Protein AF-L8DCI0-F1 (afdb_monomer_lite)

Foldseek 3Di:
DDDPVPDDPPVRVVVVVLVVVLVVLVVVCPPDDPCQQAAQPDPVRQGSQLVNQVSLVVVCVVPCVVVPHDPDPVCVLVVPDPPSPDSPSSHDDPPDDSCNSDDPPDDDDDDDDDDDDDDD

Structure (mmCIF, N/CA/C/O backbone):
data_AF-L8DCI0-F1
#
_entry.id   AF-L8DCI0-F1
#
loop_
_atom_site.group_PDB
_atom_site.id
_atom_site.type_symbol
_atom_site.label_atom_id
_atom_site.label_alt_id
_atom_site.label_comp_id
_atom_site.label_asym_id
_atom_site.label_entity_id
_atom_site.label_seq_id
_atom_site.pdbx_PDB_ins_code
_atom_site.Cartn_x
_atom_site.Cartn_y
_atom_site.Cartn_z
_atom_site.occupancy
_atom_site.B_iso_or_equiv
_atom_site.aut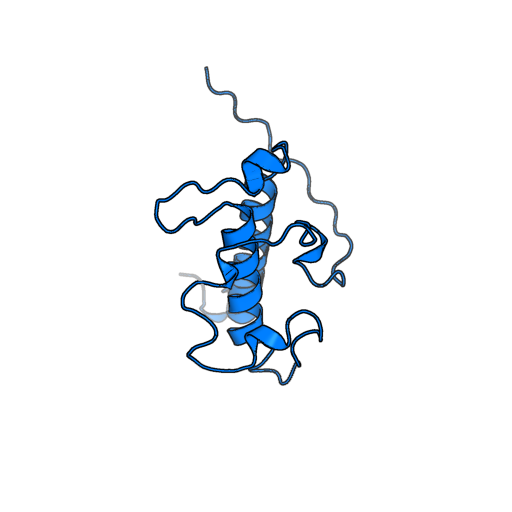h_seq_id
_atom_site.auth_comp_id
_atom_site.auth_asym_id
_atom_site.auth_atom_id
_atom_site.pdbx_PDB_model_num
ATOM 1 N N . MET A 1 1 ? -31.322 20.238 2.271 1.00 58.62 1 MET A N 1
ATOM 2 C CA . MET A 1 1 ? -30.243 19.833 3.194 1.00 58.62 1 MET A CA 1
ATOM 3 C C . MET A 1 1 ? -30.565 18.406 3.607 1.00 58.62 1 MET A C 1
ATOM 5 O O . MET A 1 1 ? -31.577 18.222 4.268 1.00 58.62 1 MET A O 1
ATOM 9 N N . ALA A 1 2 ? -29.845 17.415 3.072 1.00 59.84 2 ALA A N 1
ATOM 10 C CA . ALA A 1 2 ? -30.113 15.999 3.357 1.00 59.84 2 ALA A CA 1
ATOM 11 C C . ALA A 1 2 ? -29.896 15.718 4.852 1.00 59.84 2 ALA A C 1
ATOM 13 O O . ALA A 1 2 ? -29.009 16.326 5.461 1.00 59.84 2 ALA A O 1
ATOM 14 N N . ARG A 1 3 ? -30.728 14.860 5.455 1.00 68.38 3 ARG A N 1
ATOM 15 C CA . ARG A 1 3 ? -30.567 14.482 6.870 1.00 68.38 3 ARG A CA 1
ATOM 16 C C . ARG A 1 3 ? -29.305 13.631 7.020 1.00 68.38 3 ARG A C 1
ATOM 18 O O . ARG A 1 3 ? -28.952 12.888 6.110 1.00 68.38 3 ARG A O 1
ATOM 25 N N . VAL A 1 4 ? -28.630 13.728 8.166 1.00 60.88 4 VAL A N 1
ATOM 26 C CA . VAL A 1 4 ? -27.399 12.960 8.458 1.00 60.88 4 VAL A CA 1
ATOM 27 C C . VAL A 1 4 ? -27.636 11.446 8.326 1.00 60.88 4 VAL A C 1
ATOM 29 O O . VAL A 1 4 ? -26.736 10.699 7.967 1.00 60.88 4 VAL A O 1
ATOM 32 N N . ASP A 1 5 ? -28.877 11.024 8.525 1.00 63.09 5 ASP A N 1
ATOM 33 C CA . ASP A 1 5 ? -29.369 9.649 8.472 1.00 63.09 5 ASP A CA 1
ATOM 34 C C . ASP A 1 5 ? -29.509 9.097 7.032 1.00 63.09 5 ASP A C 1
ATOM 36 O O . ASP A 1 5 ? -29.621 7.888 6.849 1.00 63.09 5 ASP A O 1
ATOM 40 N N . GLU A 1 6 ? -29.475 9.961 6.005 1.00 67.69 6 GLU A N 1
ATOM 41 C CA . GLU A 1 6 ? -29.457 9.584 4.576 1.00 67.69 6 GLU A CA 1
ATOM 42 C C . GLU A 1 6 ? -28.029 9.444 4.017 1.00 67.69 6 GLU A C 1
ATOM 44 O O . GLU A 1 6 ? -27.842 9.064 2.858 1.00 67.69 6 GLU A O 1
ATOM 49 N N . LEU A 1 7 ? -27.006 9.760 4.817 1.00 77.31 7 LEU A N 1
ATOM 50 C CA . LEU A 1 7 ? -25.617 9.570 4.421 1.00 77.31 7 LEU A CA 1
ATOM 51 C C . LEU A 1 7 ? -25.269 8.083 4.461 1.00 77.31 7 LEU A C 1
ATOM 53 O O . LEU A 1 7 ? -25.650 7.355 5.378 1.00 77.31 7 LEU A O 1
ATOM 57 N N . ILE A 1 8 ? -24.495 7.643 3.468 1.00 82.81 8 ILE A N 1
ATOM 58 C CA . ILE A 1 8 ? -23.905 6.304 3.457 1.00 82.81 8 ILE A CA 1
ATOM 59 C C . ILE A 1 8 ? -23.208 6.090 4.813 1.00 82.81 8 ILE A C 1
ATOM 61 O O . ILE A 1 8 ? -22.406 6.943 5.212 1.00 82.81 8 ILE A O 1
ATOM 65 N N . PRO A 1 9 ? -23.475 4.979 5.526 1.00 93.06 9 PRO A N 1
ATOM 66 C CA . PRO A 1 9 ? -22.841 4.719 6.809 1.00 93.06 9 PRO A CA 1
ATOM 67 C C . PRO A 1 9 ? -21.319 4.827 6.700 1.00 93.06 9 PRO A C 1
ATOM 69 O O . PRO A 1 9 ? -20.724 4.329 5.745 1.00 93.06 9 PRO A O 1
ATOM 72 N N . VAL A 1 10 ? -20.666 5.437 7.694 1.00 92.88 10 VAL A N 1
ATOM 73 C CA . VAL A 1 10 ? -19.214 5.718 7.657 1.00 92.88 10 VAL A CA 1
ATOM 74 C C . VAL A 1 10 ? -18.390 4.464 7.344 1.00 92.88 10 VAL A C 1
ATOM 76 O O . VAL A 1 10 ? -17.448 4.514 6.555 1.00 92.88 10 VAL A O 1
ATOM 79 N N . LYS A 1 11 ? -18.785 3.316 7.907 1.00 92.38 11 LYS A N 1
ATOM 80 C CA . LYS A 1 11 ? -18.176 2.009 7.620 1.00 92.38 11 LYS A CA 1
ATOM 81 C C . LYS A 1 11 ? -18.260 1.644 6.135 1.00 92.38 11 LYS A C 1
ATOM 83 O O . LYS A 1 11 ? -17.283 1.158 5.573 1.00 92.38 11 LYS A O 1
ATOM 88 N N . ASP A 1 12 ? -19.416 1.857 5.510 1.00 94.19 12 ASP A N 1
ATOM 89 C CA . ASP A 1 12 ? -19.657 1.520 4.107 1.00 94.19 12 ASP A CA 1
ATOM 90 C C . ASP A 1 12 ? -18.940 2.499 3.175 1.00 94.19 12 ASP A C 1
ATOM 92 O O . ASP A 1 12 ? -18.340 2.059 2.197 1.00 94.19 12 ASP A O 1
ATOM 96 N N . MET A 1 13 ? -18.902 3.794 3.515 1.00 94.19 13 MET A N 1
ATOM 97 C CA . MET A 1 13 ? -18.076 4.779 2.804 1.00 94.19 13 MET A CA 1
ATOM 98 C C . MET A 1 13 ? -16.600 4.386 2.817 1.00 94.19 13 MET A C 1
ATOM 100 O O . MET A 1 13 ? -15.966 4.326 1.765 1.00 94.19 13 MET A O 1
ATOM 104 N N . LEU A 1 14 ? -16.051 4.098 4.001 1.00 93.19 14 LEU A N 1
ATOM 105 C CA . LEU A 1 14 ? -14.654 3.702 4.154 1.00 93.19 14 LEU A CA 1
ATOM 106 C C . LEU A 1 14 ? -14.354 2.425 3.366 1.00 93.19 14 LEU A C 1
ATOM 108 O O . LEU A 1 14 ? -13.357 2.352 2.651 1.00 93.19 14 LEU A O 1
ATOM 112 N N . TRP A 1 15 ? -15.238 1.433 3.460 1.00 93.00 15 TRP A N 1
ATOM 113 C CA . TRP A 1 15 ? -15.082 0.176 2.743 1.00 93.00 15 TRP A CA 1
ATOM 114 C C . TRP A 1 15 ? -15.090 0.376 1.222 1.00 93.00 15 TRP A C 1
ATOM 116 O O . TRP A 1 15 ? -14.199 -0.127 0.539 1.00 93.00 15 TRP A O 1
ATOM 126 N N . GLN A 1 16 ? -16.037 1.153 0.686 1.00 94.88 16 GLN A N 1
ATOM 127 C CA . GLN A 1 16 ? -16.091 1.474 -0.745 1.00 94.88 16 GLN A CA 1
ATOM 128 C C . GLN A 1 16 ? -14.841 2.232 -1.199 1.00 94.88 16 GLN A C 1
ATOM 130 O O . GLN A 1 16 ? -14.263 1.902 -2.236 1.00 94.88 16 GLN A O 1
ATOM 135 N N . TYR A 1 17 ? -14.386 3.202 -0.405 1.00 94.75 17 TYR A N 1
ATOM 136 C CA . TYR A 1 17 ? -13.188 3.978 -0.700 1.00 94.75 17 TYR A CA 1
ATOM 137 C C . TYR A 1 17 ? -11.934 3.095 -0.783 1.00 94.75 17 TYR A C 1
ATOM 139 O O . TYR A 1 17 ? -11.194 3.169 -1.764 1.00 94.75 17 TYR A O 1
ATOM 147 N N . LEU A 1 18 ? -11.720 2.207 0.194 1.00 94.19 18 LEU A N 1
ATOM 148 C CA . LEU A 1 18 ? -10.577 1.286 0.201 1.00 94.19 18 LEU A CA 1
ATOM 149 C C . LEU A 1 18 ? -10.640 0.280 -0.957 1.00 94.19 18 LEU A C 1
ATOM 151 O O . LEU A 1 18 ? -9.620 -0.014 -1.584 1.00 94.19 18 LEU A O 1
ATOM 155 N N . GLN A 1 19 ? -11.836 -0.212 -1.298 1.00 94.69 19 GLN A N 1
ATOM 156 C CA . GLN A 1 19 ? -12.018 -1.083 -2.460 1.00 94.69 19 GLN A CA 1
ATOM 157 C C . GLN A 1 19 ? -11.666 -0.378 -3.770 1.00 94.69 19 GLN A C 1
ATOM 159 O O . GLN A 1 19 ? -10.951 -0.950 -4.597 1.00 94.69 19 GLN A O 1
ATOM 164 N N . LEU A 1 20 ? -12.134 0.857 -3.953 1.00 95.69 20 LEU A N 1
ATOM 165 C CA . LEU A 1 20 ? -11.825 1.657 -5.135 1.00 95.69 20 LEU A CA 1
ATOM 166 C C . LEU A 1 20 ? -10.326 1.970 -5.216 1.00 95.69 20 LEU A C 1
ATOM 168 O O . LEU A 1 20 ? -9.724 1.831 -6.278 1.00 95.69 20 LEU A O 1
ATOM 172 N N . ALA A 1 21 ? -9.699 2.330 -4.093 1.00 94.00 21 ALA A N 1
ATOM 173 C CA . ALA A 1 21 ? -8.264 2.589 -4.030 1.00 94.00 21 ALA A CA 1
ATOM 174 C C . ALA A 1 21 ? -7.439 1.363 -4.463 1.00 94.00 21 ALA A C 1
ATOM 176 O O . ALA A 1 21 ? -6.533 1.494 -5.289 1.00 94.00 21 ALA A O 1
ATOM 177 N N . ARG A 1 22 ? -7.792 0.158 -3.988 1.00 94.25 22 ARG A N 1
ATOM 178 C CA . ARG A 1 22 ? -7.134 -1.095 -4.398 1.00 94.25 22 ARG A CA 1
ATOM 179 C C . ARG A 1 22 ? -7.298 -1.365 -5.891 1.00 94.25 22 ARG A C 1
ATOM 181 O O . ARG A 1 22 ? -6.323 -1.689 -6.565 1.00 94.25 22 ARG A O 1
ATOM 188 N N . GLN A 1 23 ? -8.512 -1.211 -6.411 1.00 94.44 23 GLN A N 1
ATOM 189 C CA . GLN A 1 23 ? -8.793 -1.413 -7.834 1.00 94.44 23 GLN A CA 1
ATOM 190 C C . GLN A 1 23 ? -7.996 -0.441 -8.705 1.00 94.44 23 GLN A C 1
ATOM 192 O O . GLN A 1 23 ? -7.368 -0.866 -9.669 1.00 94.44 23 GLN A O 1
ATOM 197 N N . ASN A 1 24 ? -7.935 0.834 -8.321 1.00 95.69 24 ASN A N 1
ATOM 198 C CA . ASN A 1 24 ? -7.155 1.844 -9.034 1.00 95.69 24 ASN A CA 1
ATOM 199 C C . ASN A 1 24 ? -5.664 1.504 -9.069 1.00 95.69 24 ASN A C 1
ATOM 201 O O . ASN A 1 24 ? -5.006 1.704 -10.088 1.00 95.69 24 ASN A O 1
ATOM 205 N N . MET A 1 25 ? -5.123 0.985 -7.967 1.00 93.44 25 MET A N 1
ATOM 206 C CA . MET A 1 25 ? -3.727 0.565 -7.906 1.00 93.44 25 MET A CA 1
ATOM 207 C C . MET A 1 25 ? -3.440 -0.640 -8.808 1.00 93.44 25 MET A C 1
ATOM 209 O O . MET A 1 25 ? -2.439 -0.638 -9.521 1.00 93.44 25 MET A O 1
ATOM 213 N N . LEU A 1 26 ? -4.330 -1.636 -8.833 1.00 93.31 26 LEU A N 1
ATOM 214 C CA . LEU A 1 26 ? -4.204 -2.787 -9.733 1.00 93.31 26 LEU A CA 1
ATOM 215 C C . LEU A 1 26 ? -4.352 -2.384 -11.202 1.00 93.31 26 LEU A C 1
ATOM 217 O O . LEU A 1 26 ? -3.565 -2.823 -12.033 1.00 93.31 26 LEU A O 1
ATOM 221 N N . TRP A 1 27 ? -5.303 -1.504 -11.517 1.00 95.25 27 TRP A N 1
ATOM 222 C CA . TRP A 1 27 ? -5.493 -0.981 -12.869 1.00 95.25 27 TRP A CA 1
ATOM 223 C C . TRP A 1 27 ? -4.251 -0.245 -13.384 1.00 95.25 27 TRP A C 1
ATOM 225 O O . TRP A 1 27 ? -3.843 -0.443 -14.522 1.00 95.25 27 TRP A O 1
ATOM 235 N N . LYS A 1 28 ? -3.579 0.541 -12.534 1.00 91.38 28 LYS A N 1
ATOM 236 C CA . LYS A 1 28 ? -2.320 1.222 -12.893 1.00 91.38 28 LYS A CA 1
ATOM 237 C C . LYS A 1 28 ? -1.164 0.264 -13.207 1.00 91.38 28 LYS A C 1
ATOM 239 O O . LYS A 1 28 ? -0.188 0.682 -13.824 1.00 91.38 28 LYS A O 1
ATOM 244 N N . LEU A 1 29 ? -1.241 -0.983 -12.747 1.00 94.38 29 LEU A N 1
ATOM 245 C CA . LEU A 1 29 ? -0.250 -2.029 -13.010 1.00 94.38 29 LEU A CA 1
ATOM 246 C C . LEU A 1 29 ? -0.617 -2.913 -14.203 1.00 94.38 29 LEU A C 1
ATOM 248 O O . LEU A 1 29 ? 0.209 -3.731 -14.620 1.00 94.38 29 LEU A O 1
ATOM 252 N N . ASP A 1 30 ? -1.841 -2.787 -14.714 1.00 94.94 30 ASP A N 1
ATOM 253 C CA . ASP A 1 30 ? -2.330 -3.606 -15.809 1.00 94.94 30 ASP A CA 1
ATOM 254 C C . ASP A 1 30 ? -1.544 -3.319 -17.096 1.00 94.94 30 ASP A C 1
ATOM 256 O O . ASP A 1 30 ? -1.149 -2.187 -17.376 1.00 94.94 30 ASP A O 1
ATOM 260 N N . GLY A 1 31 ? -1.235 -4.373 -17.848 1.00 95.00 31 GLY A N 1
ATOM 261 C CA . GLY A 1 31 ? -0.396 -4.296 -19.049 1.00 95.00 31 GLY A CA 1
ATOM 262 C C . GLY A 1 31 ? 1.103 -4.038 -18.817 1.00 95.00 31 GLY A C 1
ATOM 263 O O . GLY A 1 31 ? 1.876 -4.111 -19.772 1.00 95.00 31 GLY A O 1
ATOM 264 N N . LEU A 1 32 ? 1.560 -3.785 -17.583 1.00 96.56 32 LEU A N 1
ATOM 265 C CA . LEU A 1 32 ? 2.994 -3.662 -17.297 1.00 96.56 32 LEU A CA 1
ATOM 266 C C . LEU A 1 32 ? 3.681 -5.035 -17.266 1.00 96.56 32 LEU A C 1
ATOM 268 O O . LEU A 1 32 ? 3.159 -6.013 -16.724 1.00 96.56 32 LEU A O 1
ATOM 272 N N . SER A 1 33 ? 4.909 -5.090 -17.779 1.00 95.69 33 SER A N 1
ATOM 273 C CA . SER A 1 33 ? 5.794 -6.251 -17.624 1.00 95.69 33 SER A CA 1
ATOM 274 C C . SER A 1 33 ? 6.265 -6.415 -16.175 1.00 95.69 33 SER A C 1
ATOM 276 O O . SER A 1 33 ? 6.346 -5.448 -15.417 1.00 95.69 33 SER A O 1
ATOM 278 N N . GLU A 1 34 ? 6.661 -7.630 -15.791 1.00 92.50 34 GLU A N 1
ATOM 279 C CA . GLU A 1 34 ? 7.202 -7.901 -14.449 1.00 92.50 34 GLU A CA 1
ATOM 280 C C . GLU A 1 34 ? 8.419 -7.032 -14.112 1.00 92.50 34 GLU A C 1
ATOM 282 O O . GLU A 1 34 ? 8.536 -6.524 -12.996 1.00 92.50 34 GLU A O 1
ATOM 287 N N . TYR A 1 35 ? 9.280 -6.770 -15.097 1.00 93.69 35 TYR A N 1
ATOM 288 C CA . TYR A 1 35 ? 10.400 -5.850 -14.929 1.00 93.69 35 TYR A CA 1
ATOM 289 C C . TYR A 1 35 ? 9.929 -4.428 -14.593 1.00 93.69 35 TYR A C 1
ATOM 291 O O . TYR A 1 35 ? 10.429 -3.814 -13.652 1.00 93.69 35 TYR A O 1
ATOM 299 N N . GLN A 1 36 ? 8.934 -3.903 -15.315 1.00 95.06 36 GLN A N 1
ATOM 300 C CA . GLN A 1 36 ? 8.413 -2.555 -15.069 1.00 95.06 36 GLN A CA 1
ATOM 301 C C . GLN A 1 36 ? 7.770 -2.412 -13.687 1.00 95.06 36 GLN A C 1
ATOM 303 O O . GLN A 1 36 ? 7.875 -1.344 -13.088 1.00 95.06 36 GLN A O 1
ATOM 308 N N . LYS A 1 37 ? 7.143 -3.472 -13.168 1.00 94.00 37 LYS A N 1
ATOM 309 C CA . LYS A 1 37 ? 6.536 -3.468 -11.828 1.00 94.00 37 LYS A CA 1
ATOM 310 C C . LYS A 1 37 ? 7.585 -3.452 -10.712 1.00 94.00 37 LYS A C 1
ATOM 312 O O . LYS A 1 37 ? 7.358 -2.834 -9.674 1.00 94.00 37 LYS A O 1
ATOM 317 N N . ARG A 1 38 ? 8.719 -4.127 -10.928 1.00 91.81 38 ARG A N 1
ATOM 318 C CA . ARG A 1 38 ? 9.749 -4.400 -9.909 1.00 91.81 38 ARG A CA 1
ATOM 319 C C . ARG A 1 38 ? 10.939 -3.451 -9.948 1.00 91.81 38 ARG A C 1
ATOM 321 O O . ARG A 1 38 ? 11.649 -3.339 -8.953 1.00 91.81 38 ARG A O 1
ATOM 328 N N . ARG A 1 39 ? 11.184 -2.776 -11.076 1.00 92.88 39 ARG A N 1
ATOM 329 C CA . ARG A 1 39 ? 12.320 -1.858 -11.187 1.00 92.88 39 ARG A CA 1
ATOM 330 C C . ARG A 1 39 ? 12.174 -0.694 -10.189 1.00 92.88 39 ARG A C 1
ATOM 332 O O . ARG A 1 39 ? 11.105 -0.081 -10.134 1.00 92.88 39 ARG A O 1
ATOM 339 N N . PRO A 1 40 ? 13.233 -0.353 -9.441 1.00 92.75 40 PRO A N 1
ATOM 340 C CA . PRO A 1 40 ? 13.316 0.891 -8.684 1.00 92.75 40 PRO A CA 1
ATOM 341 C C . PRO A 1 40 ? 12.972 2.122 -9.534 1.00 92.75 40 PRO A C 1
ATOM 343 O O . PRO A 1 40 ? 13.511 2.293 -10.628 1.00 92.75 40 PRO A O 1
ATOM 346 N N . LEU A 1 41 ? 12.091 2.986 -9.027 1.00 90.69 41 LEU A N 1
ATOM 347 C CA . LEU A 1 41 ? 11.747 4.282 -9.630 1.00 90.69 41 LEU A CA 1
ATOM 348 C C . LEU A 1 41 ? 12.276 5.470 -8.817 1.00 90.69 41 LEU A C 1
ATOM 350 O O . LEU A 1 41 ? 12.206 6.608 -9.275 1.00 90.69 41 LEU A O 1
ATOM 354 N N . THR A 1 42 ? 12.815 5.216 -7.625 1.00 88.06 42 THR A N 1
ATOM 355 C CA . THR A 1 42 ? 13.416 6.225 -6.748 1.00 88.06 42 THR A CA 1
ATOM 356 C C . THR A 1 42 ? 14.791 5.763 -6.251 1.00 88.06 42 THR A C 1
ATOM 358 O O . THR A 1 42 ? 15.073 4.562 -6.264 1.00 88.06 42 THR A O 1
ATOM 361 N N . PRO A 1 43 ? 15.651 6.674 -5.751 1.00 85.38 43 PRO A N 1
ATOM 362 C CA . PRO A 1 43 ? 16.927 6.307 -5.123 1.00 85.38 43 PRO A CA 1
ATOM 363 C C . PRO A 1 43 ? 16.767 5.450 -3.863 1.00 85.38 43 PRO A C 1
ATOM 365 O O . PRO A 1 43 ? 17.616 4.622 -3.557 1.00 85.38 43 PRO A O 1
ATOM 368 N N . THR A 1 44 ? 15.646 5.607 -3.156 1.00 79.19 44 THR A N 1
ATOM 369 C CA . THR A 1 44 ? 15.258 4.746 -2.028 1.00 79.19 44 THR A CA 1
ATOM 370 C C . THR A 1 44 ? 14.731 3.385 -2.480 1.00 79.19 44 THR A C 1
ATOM 372 O O . THR A 1 44 ? 14.207 2.650 -1.660 1.00 79.19 44 THR A O 1
ATOM 375 N N . GLY A 1 45 ? 14.795 3.109 -3.784 1.00 80.38 45 GLY A N 1
ATOM 376 C CA . GLY A 1 45 ? 14.394 1.907 -4.503 1.00 80.38 45 GLY A CA 1
ATOM 377 C C . GLY A 1 45 ? 12.946 1.450 -4.396 1.00 80.38 45 GLY A C 1
ATOM 378 O O . GLY A 1 45 ? 12.619 0.316 -4.751 1.00 80.38 45 GLY A O 1
ATOM 379 N N . THR A 1 46 ? 12.059 2.383 -4.051 1.00 87.31 46 THR A N 1
ATOM 380 C CA . THR A 1 46 ? 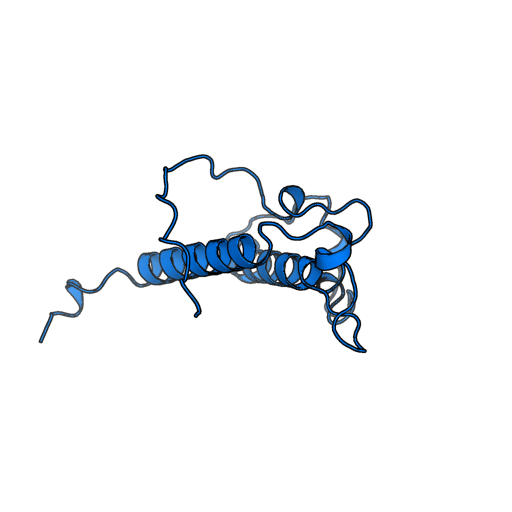10.617 2.219 -4.211 1.00 87.31 46 THR A CA 1
ATOM 381 C C . THR A 1 46 ? 10.291 1.806 -5.643 1.00 87.31 46 THR A C 1
ATOM 383 O O . THR A 1 46 ? 10.730 2.437 -6.607 1.00 87.31 46 THR A O 1
ATOM 386 N N . ASN A 1 47 ? 9.477 0.766 -5.777 1.00 90.81 47 ASN A N 1
ATOM 387 C CA . ASN A 1 47 ? 8.930 0.299 -7.047 1.00 90.81 47 ASN A CA 1
ATOM 388 C C . ASN A 1 47 ? 7.407 0.112 -6.939 1.00 90.81 47 ASN A C 1
ATOM 390 O O . ASN A 1 47 ? 6.835 0.174 -5.849 1.00 90.81 47 ASN A O 1
ATOM 394 N N . LEU A 1 48 ? 6.735 -0.087 -8.077 1.00 93.56 48 LEU A N 1
ATOM 395 C CA . LEU A 1 48 ? 5.270 -0.145 -8.117 1.00 93.56 48 LEU A CA 1
ATOM 396 C C . LEU A 1 48 ? 4.716 -1.361 -7.366 1.00 93.56 48 LEU A C 1
ATOM 398 O O . LEU A 1 48 ? 3.682 -1.255 -6.712 1.00 93.56 48 LEU A O 1
ATOM 402 N N . LEU A 1 49 ? 5.407 -2.501 -7.427 1.00 90.44 49 LEU A N 1
ATOM 403 C CA . LEU A 1 49 ? 5.000 -3.699 -6.695 1.00 90.44 49 LEU A CA 1
ATOM 404 C C . LEU A 1 49 ? 5.169 -3.525 -5.176 1.00 90.44 49 LEU A C 1
ATOM 406 O O . LEU A 1 49 ? 4.303 -3.941 -4.409 1.00 90.44 49 LEU A O 1
ATOM 410 N N . GLY A 1 50 ? 6.228 -2.837 -4.754 1.00 88.44 50 GLY A N 1
ATOM 411 C CA . GLY A 1 50 ? 6.444 -2.419 -3.373 1.00 88.44 50 GLY A CA 1
ATOM 412 C C . GLY A 1 50 ? 5.331 -1.515 -2.845 1.00 88.44 50 GLY A C 1
ATOM 413 O O . GLY A 1 50 ? 4.843 -1.720 -1.742 1.00 88.44 50 GLY A O 1
ATOM 414 N N . LEU A 1 51 ? 4.832 -0.577 -3.656 1.00 91.25 51 LEU A N 1
ATOM 415 C CA . LEU A 1 51 ? 3.687 0.252 -3.259 1.00 91.25 51 LEU A CA 1
ATOM 416 C C . LEU A 1 51 ? 2.422 -0.578 -2.993 1.00 91.25 51 LEU A C 1
ATOM 418 O O . LEU A 1 51 ? 1.706 -0.304 -2.033 1.00 91.25 51 LEU A O 1
ATOM 422 N N . ILE A 1 52 ? 2.147 -1.611 -3.798 1.00 91.62 52 ILE A N 1
ATOM 423 C CA . ILE A 1 52 ? 1.017 -2.522 -3.540 1.00 91.62 52 ILE A CA 1
ATOM 424 C C . ILE A 1 52 ? 1.200 -3.264 -2.226 1.00 91.62 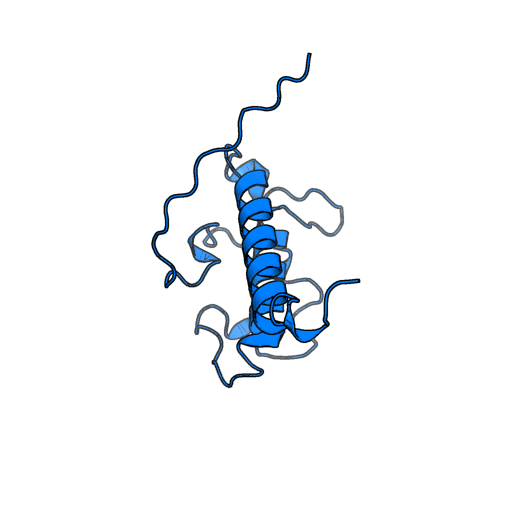52 ILE A C 1
ATOM 426 O O . ILE A 1 52 ? 0.264 -3.349 -1.432 1.00 91.62 52 ILE A O 1
ATOM 430 N N . LYS A 1 53 ? 2.398 -3.811 -2.012 1.00 85.81 53 LYS A N 1
ATOM 431 C CA . LYS A 1 53 ? 2.728 -4.568 -0.809 1.00 85.81 53 LYS A CA 1
ATOM 432 C C . LYS A 1 53 ? 2.572 -3.697 0.437 1.00 85.81 53 LYS A C 1
ATOM 434 O O . LYS A 1 53 ? 1.836 -4.090 1.336 1.00 85.81 53 LYS A O 1
ATOM 439 N N . HIS A 1 54 ? 3.156 -2.500 0.444 1.00 86.94 54 HIS A N 1
ATOM 440 C CA . HIS A 1 54 ? 3.012 -1.533 1.531 1.00 86.94 54 HIS A CA 1
ATOM 441 C C . HIS A 1 54 ? 1.543 -1.224 1.843 1.00 86.94 54 HIS A C 1
ATOM 443 O O . HIS A 1 54 ? 1.103 -1.382 2.978 1.00 86.94 54 HIS A O 1
ATOM 449 N N . LEU A 1 55 ? 0.740 -0.865 0.835 1.00 90.44 55 LEU A N 1
ATOM 450 C CA . LEU A 1 55 ? -0.673 -0.531 1.050 1.00 90.44 55 LEU A CA 1
ATOM 451 C C . LEU A 1 55 ? -1.486 -1.713 1.600 1.00 90.44 55 LEU A C 1
ATOM 453 O O . LEU A 1 55 ? -2.318 -1.521 2.486 1.00 90.44 55 LEU A O 1
ATOM 457 N N . ALA A 1 56 ? -1.233 -2.933 1.117 1.00 86.19 56 ALA A N 1
ATOM 458 C CA . ALA A 1 56 ? -1.919 -4.125 1.607 1.00 86.19 56 ALA A CA 1
ATOM 459 C C . ALA A 1 56 ? -1.561 -4.429 3.071 1.00 86.19 56 ALA A C 1
ATOM 461 O O . ALA A 1 56 ? -2.432 -4.797 3.860 1.00 86.19 56 ALA A O 1
ATOM 462 N N . LEU A 1 57 ? -0.291 -4.247 3.442 1.00 82.69 57 LEU A N 1
ATOM 463 C CA . LEU A 1 57 ? 0.192 -4.462 4.804 1.00 82.69 57 LEU A CA 1
ATOM 464 C C . LEU A 1 57 ? -0.302 -3.385 5.769 1.00 82.69 57 LEU A C 1
ATOM 466 O O . LEU A 1 57 ? -0.709 -3.723 6.876 1.00 82.69 57 LEU A O 1
ATOM 470 N N . VAL A 1 58 ? -0.351 -2.120 5.343 1.00 85.50 58 VAL A N 1
ATOM 471 C CA . VAL A 1 58 ? -0.936 -1.022 6.124 1.00 85.50 58 VAL A CA 1
ATOM 472 C C . VAL A 1 58 ? -2.415 -1.288 6.405 1.00 85.50 58 VAL A C 1
ATOM 474 O O . VAL A 1 58 ? -2.844 -1.227 7.555 1.00 85.50 58 VAL A O 1
ATOM 477 N N . GLU A 1 59 ? -3.201 -1.644 5.385 1.00 87.69 59 GLU A N 1
ATOM 478 C CA . GLU A 1 59 ? -4.621 -1.968 5.564 1.00 87.69 59 GLU A CA 1
ATOM 479 C C . GLU A 1 59 ? -4.813 -3.185 6.488 1.00 87.69 59 GLU A C 1
ATOM 481 O O . GLU A 1 59 ? -5.696 -3.188 7.350 1.00 87.69 59 GLU A O 1
ATOM 486 N N . TYR A 1 60 ? -3.950 -4.199 6.375 1.00 83.12 60 TYR A N 1
ATOM 487 C CA . TYR A 1 60 ? -3.968 -5.347 7.278 1.00 83.12 60 TYR A CA 1
ATOM 488 C C . TYR A 1 60 ? -3.589 -4.981 8.717 1.00 83.12 60 TYR A C 1
ATOM 490 O O . TYR A 1 60 ? -4.232 -5.445 9.655 1.00 83.12 60 TYR A O 1
ATOM 498 N N . GLY A 1 61 ? -2.581 -4.135 8.910 1.00 78.06 61 GLY A N 1
ATOM 499 C CA . GLY A 1 61 ? -2.173 -3.664 10.230 1.00 78.06 61 GLY A CA 1
ATOM 500 C C . GLY A 1 61 ? -3.299 -2.905 10.932 1.00 78.06 61 GLY A C 1
ATOM 501 O O . GLY A 1 61 ? -3.602 -3.189 12.087 1.00 78.06 61 GLY A O 1
ATOM 502 N N . TYR A 1 62 ? -3.976 -1.998 10.221 1.00 83.06 62 TYR A N 1
ATOM 503 C CA . TYR A 1 62 ? -5.059 -1.190 10.793 1.00 83.06 62 TYR A CA 1
ATOM 504 C C . TYR A 1 62 ? -6.371 -1.942 11.016 1.00 83.06 62 TYR A C 1
ATOM 506 O O . TYR A 1 62 ? -7.103 -1.600 11.937 1.00 83.06 62 TYR A O 1
ATOM 514 N N . PHE A 1 63 ? -6.719 -2.920 10.178 1.00 85.12 63 PHE A N 1
ATOM 515 C CA . PHE A 1 63 ? -8.005 -3.616 10.304 1.00 85.12 63 PHE A CA 1
ATOM 516 C C . PHE A 1 63 ? -7.844 -5.072 10.723 1.00 85.12 63 PHE A C 1
ATOM 518 O O . PHE A 1 63 ? -8.565 -5.545 11.594 1.00 85.12 63 PHE A O 1
ATOM 525 N N . GLY A 1 64 ? -6.899 -5.801 10.136 1.00 82.62 64 GLY A N 1
ATOM 526 C CA . GLY A 1 64 ? -6.622 -7.189 10.498 1.00 82.62 64 GLY A CA 1
ATOM 527 C C . GLY A 1 64 ? -6.272 -7.323 11.977 1.00 82.62 64 GLY A C 1
ATOM 528 O O . GLY A 1 64 ? -7.032 -7.946 12.717 1.00 82.62 64 GLY A O 1
ATOM 529 N N . LEU A 1 65 ? -5.187 -6.681 12.417 1.00 77.19 65 LEU A N 1
ATOM 530 C CA . LEU A 1 65 ? -4.733 -6.773 13.810 1.00 77.19 65 LEU A CA 1
ATOM 531 C C . LEU A 1 65 ? -5.756 -6.197 14.795 1.00 77.19 65 LEU A C 1
ATOM 533 O O . LEU A 1 65 ? -6.049 -6.824 15.811 1.00 77.19 65 LEU A O 1
ATOM 537 N N . THR A 1 66 ? -6.358 -5.048 14.474 1.00 82.44 66 THR A N 1
ATOM 538 C CA . THR A 1 66 ? -7.382 -4.412 15.320 1.00 82.44 66 THR A CA 1
ATOM 539 C C . THR A 1 66 ? -8.606 -5.301 15.541 1.00 82.44 66 THR A C 1
ATOM 541 O O . THR A 1 66 ? -9.192 -5.265 16.620 1.00 82.44 66 THR A O 1
ATOM 544 N N . PHE A 1 67 ? -8.970 -6.142 14.568 1.00 83.81 67 PHE A N 1
ATOM 545 C CA . PHE A 1 67 ? -10.055 -7.120 14.700 1.00 83.81 67 PHE A CA 1
ATOM 546 C C . PHE A 1 67 ? -9.567 -8.538 15.053 1.00 83.81 67 PHE A C 1
ATOM 548 O O . PHE A 1 67 ? -10.310 -9.503 14.872 1.00 83.81 67 PHE A O 1
ATOM 555 N N . GLY A 1 68 ? -8.333 -8.689 15.550 1.00 82.44 68 GLY A N 1
ATOM 556 C CA . GLY A 1 68 ? -7.796 -9.962 16.045 1.00 82.44 68 GLY A CA 1
ATOM 557 C C . GLY A 1 68 ? -7.423 -10.979 14.960 1.00 82.44 68 GLY A C 1
ATOM 558 O O . GLY A 1 68 ? -7.318 -12.171 15.247 1.00 82.44 68 GLY A O 1
ATOM 559 N N . ARG A 1 69 ? -7.230 -10.549 13.708 1.00 82.31 69 ARG A N 1
ATOM 560 C CA . ARG A 1 69 ? -6.743 -11.412 12.622 1.00 82.31 69 ARG A CA 1
ATOM 561 C C . ARG A 1 69 ? -5.216 -11.467 12.638 1.00 82.31 69 ARG A C 1
ATOM 563 O O . ARG A 1 69 ? -4.553 -10.438 12.570 1.00 82.31 69 ARG A O 1
ATOM 570 N N . GLN A 1 70 ? -4.662 -12.675 12.670 1.00 75.81 70 GLN A N 1
ATOM 571 C CA . GLN A 1 70 ? -3.212 -12.912 12.651 1.00 75.81 70 GLN A CA 1
ATOM 572 C C . GLN A 1 70 ? -2.634 -12.734 11.249 1.00 75.81 70 GLN A C 1
ATOM 574 O O . GLN A 1 70 ? -3.279 -13.140 10.283 1.00 75.81 70 GLN A O 1
ATOM 579 N N . PHE A 1 71 ? -1.433 -12.168 11.104 1.00 69.38 71 PHE A N 1
ATOM 580 C CA . PHE A 1 71 ? -0.765 -12.118 9.799 1.00 69.38 71 PHE A CA 1
ATOM 581 C C . PHE A 1 71 ? -0.638 -13.527 9.191 1.00 69.38 71 PHE A C 1
ATOM 583 O O . PHE A 1 71 ? -0.329 -14.481 9.910 1.00 69.38 71 PHE A O 1
ATOM 590 N N . PRO A 1 72 ? -0.848 -13.696 7.871 1.00 70.12 72 PRO A N 1
ATOM 591 C CA . PRO A 1 72 ? -0.501 -14.944 7.202 1.00 70.12 72 PRO A CA 1
ATOM 592 C C . PRO A 1 72 ? 0.962 -15.303 7.486 1.00 70.12 72 PRO A C 1
ATOM 594 O O . PRO A 1 72 ? 1.814 -14.422 7.443 1.00 70.12 72 PRO A O 1
ATOM 597 N N . ALA A 1 73 ? 1.275 -16.583 7.710 1.00 68.94 73 ALA A N 1
ATOM 598 C CA . ALA A 1 73 ? 2.614 -17.025 8.130 1.00 68.94 73 ALA A CA 1
ATOM 599 C C . ALA A 1 73 ? 3.763 -16.521 7.227 1.00 68.94 73 ALA A C 1
ATOM 601 O O . ALA A 1 73 ? 4.837 -16.183 7.706 1.00 68.94 73 ALA A O 1
ATOM 602 N N . ARG A 1 74 ? 3.512 -16.379 5.920 1.00 64.19 74 ARG A N 1
ATOM 603 C CA . ARG A 1 74 ? 4.443 -15.794 4.929 1.00 64.19 74 ARG A CA 1
ATOM 604 C C . ARG A 1 74 ? 4.773 -14.307 5.130 1.00 64.19 74 ARG A C 1
ATOM 606 O O . ARG A 1 74 ? 5.647 -13.782 4.457 1.00 64.19 74 ARG A O 1
ATOM 613 N N . PHE A 1 75 ? 4.029 -13.628 5.992 1.00 61.97 75 PHE A N 1
ATOM 614 C CA . PHE A 1 75 ? 4.205 -12.233 6.382 1.00 61.97 75 PHE A CA 1
ATOM 615 C C . PHE A 1 75 ? 4.544 -12.109 7.874 1.00 61.97 75 PHE A C 1
ATOM 617 O O . PHE A 1 75 ? 4.604 -10.997 8.381 1.00 61.97 75 PHE A O 1
ATOM 624 N N . ALA A 1 76 ? 4.787 -13.224 8.576 1.00 59.44 76 ALA A N 1
ATOM 625 C CA . ALA A 1 76 ? 5.128 -13.219 9.999 1.00 59.44 76 ALA A CA 1
ATOM 626 C C . ALA A 1 76 ? 6.407 -12.418 10.298 1.00 59.44 76 ALA A C 1
ATOM 628 O O . ALA A 1 76 ? 6.524 -11.821 11.360 1.00 59.44 76 ALA A O 1
ATOM 629 N N . GLU A 1 77 ? 7.335 -12.319 9.341 1.00 54.31 77 GLU A N 1
ATOM 630 C CA . GLU A 1 77 ? 8.545 -11.495 9.481 1.00 54.31 77 GLU A CA 1
ATOM 631 C C . GLU A 1 77 ? 8.246 -9.986 9.592 1.00 54.31 77 GLU A C 1
ATOM 633 O O . GLU A 1 77 ? 9.062 -9.236 10.127 1.00 54.31 77 GLU A O 1
ATOM 638 N N . LEU A 1 78 ? 7.070 -9.542 9.129 1.00 55.88 78 LEU A N 1
ATOM 639 C CA . LEU A 1 78 ? 6.605 -8.151 9.214 1.00 55.88 78 LEU A CA 1
ATOM 640 C C . LEU A 1 78 ? 5.934 -7.831 10.563 1.00 55.88 78 LEU A C 1
ATOM 642 O O . LEU A 1 78 ? 5.751 -6.660 10.882 1.00 55.88 78 LEU A O 1
ATOM 646 N N . ASP A 1 79 ? 5.586 -8.855 11.351 1.00 53.69 79 ASP A N 1
ATOM 647 C CA . ASP A 1 79 ? 5.016 -8.744 12.706 1.00 53.69 79 ASP A CA 1
ATOM 648 C C . ASP A 1 79 ? 6.114 -8.433 13.750 1.00 53.69 79 ASP A C 1
ATOM 650 O O . ASP A 1 79 ? 5.904 -7.784 14.777 1.00 53.69 79 ASP A O 1
ATOM 654 N N . THR A 1 80 ? 7.353 -8.838 13.464 1.00 48.19 80 THR A N 1
ATOM 655 C CA . THR A 1 80 ? 8.486 -8.713 14.384 1.00 48.19 80 THR A CA 1
ATOM 656 C C . THR A 1 80 ? 9.202 -7.361 14.295 1.00 48.19 80 THR A C 1
ATOM 658 O O . THR A 1 80 ? 10.258 -7.228 13.681 1.00 48.19 80 THR A O 1
ATOM 661 N N . SER A 1 81 ? 8.676 -6.401 15.066 1.00 42.22 81 SER A N 1
ATOM 662 C CA . SER A 1 81 ? 9.295 -5.157 15.574 1.00 42.22 81 SER A CA 1
ATOM 663 C C . SER A 1 81 ? 9.066 -3.861 14.783 1.00 42.22 81 SER A C 1
ATOM 665 O O . SER A 1 81 ? 9.099 -3.822 13.558 1.00 42.22 81 SER A O 1
ATOM 667 N N . ALA A 1 82 ? 8.992 -2.747 15.526 1.00 38.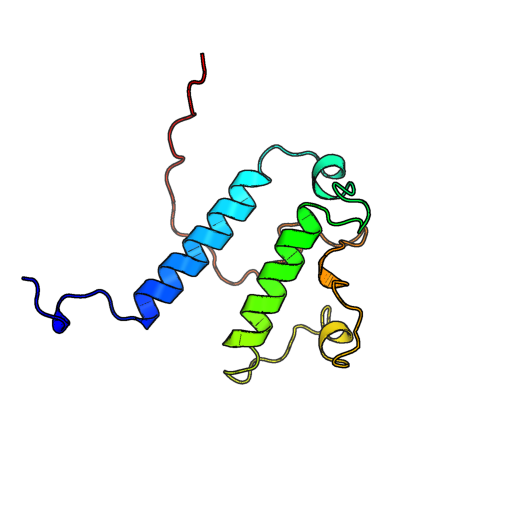41 82 ALA A N 1
ATOM 668 C CA . ALA A 1 82 ? 9.044 -1.366 15.020 1.00 38.41 82 ALA A CA 1
ATOM 669 C C . ALA A 1 82 ? 10.310 -1.049 14.182 1.00 38.41 82 ALA A C 1
ATOM 671 O O . ALA A 1 82 ? 10.418 0.024 13.592 1.00 38.41 82 ALA A O 1
ATOM 672 N N . ALA A 1 83 ? 11.261 -1.988 14.127 1.00 41.25 83 ALA A N 1
ATOM 673 C CA . ALA A 1 83 ? 12.502 -1.949 13.373 1.00 41.25 83 ALA A CA 1
ATOM 674 C C . ALA A 1 83 ? 12.603 -3.076 12.320 1.00 41.25 83 ALA A C 1
ATOM 676 O O . ALA A 1 83 ? 13.704 -3.329 11.826 1.00 41.25 83 ALA A O 1
ATOM 677 N N . ALA A 1 84 ? 11.489 -3.706 11.908 1.00 49.28 84 ALA A N 1
ATOM 678 C CA . ALA A 1 84 ? 11.389 -4.518 10.687 1.00 49.28 84 ALA A CA 1
ATOM 679 C C . ALA A 1 84 ? 11.506 -3.623 9.435 1.00 49.28 84 ALA A C 1
ATOM 681 O O . ALA A 1 84 ? 10.630 -3.585 8.580 1.00 49.28 84 ALA A O 1
ATOM 682 N N . ARG A 1 85 ? 12.621 -2.876 9.374 1.00 46.94 85 ARG A N 1
ATOM 683 C CA . ARG A 1 85 ? 13.095 -1.956 8.339 1.00 46.94 85 ARG A CA 1
ATOM 684 C C . ARG A 1 85 ? 12.023 -0.975 7.869 1.00 46.94 85 ARG A C 1
ATOM 686 O O . ARG A 1 85 ? 11.131 -1.348 7.118 1.00 46.94 85 ARG A O 1
ATOM 693 N N . LEU A 1 86 ? 12.180 0.302 8.230 1.00 49.72 86 LEU A N 1
ATOM 694 C CA . LEU A 1 86 ? 11.511 1.412 7.542 1.00 49.72 86 LEU A CA 1
ATOM 695 C C . LEU A 1 86 ? 11.429 1.089 6.036 1.00 49.72 86 LEU A C 1
ATOM 697 O O . LEU A 1 86 ? 12.473 0.934 5.398 1.00 49.72 86 LEU A O 1
ATOM 701 N N . ASN A 1 87 ? 10.216 0.950 5.497 1.00 55.19 87 ASN A N 1
ATOM 702 C CA . ASN A 1 87 ? 9.959 0.685 4.080 1.00 55.19 87 ASN A CA 1
ATOM 703 C C . ASN A 1 87 ? 10.392 -0.699 3.543 1.00 55.19 87 ASN A C 1
ATOM 705 O O . ASN A 1 87 ? 10.635 -0.809 2.346 1.00 55.19 87 ASN A O 1
ATOM 709 N N . SER A 1 88 ? 10.530 -1.762 4.346 1.00 59.44 88 SER A N 1
ATOM 710 C CA . SER A 1 88 ? 10.847 -3.114 3.821 1.00 59.44 88 SER A CA 1
ATOM 711 C C . SER A 1 88 ? 9.777 -3.676 2.887 1.00 59.44 88 SER A C 1
ATOM 713 O O . SER A 1 88 ? 10.070 -4.393 1.931 1.00 59.44 88 SER A O 1
ATOM 715 N N . ASP A 1 89 ? 8.537 -3.292 3.132 1.00 60.09 89 ASP A N 1
ATOM 716 C CA . ASP A 1 89 ? 7.380 -3.538 2.291 1.00 60.09 89 ASP A CA 1
ATOM 717 C C . ASP A 1 89 ? 7.366 -2.736 0.988 1.00 60.09 89 ASP A C 1
ATOM 719 O O . ASP A 1 89 ? 6.649 -3.106 0.064 1.00 60.09 89 ASP A O 1
ATOM 723 N N . MET A 1 90 ? 8.211 -1.713 0.852 1.00 67.25 90 MET A N 1
ATOM 724 C CA . MET A 1 90 ? 8.379 -0.951 -0.391 1.00 67.25 90 MET A CA 1
ATOM 725 C C . MET A 1 90 ? 9.206 -1.700 -1.448 1.00 67.25 90 MET A C 1
ATOM 727 O O . MET A 1 90 ? 9.500 -1.150 -2.515 1.00 67.25 90 MET A O 1
ATOM 731 N N . TRP A 1 91 ? 9.542 -2.967 -1.186 1.00 65.12 91 TRP A N 1
ATOM 732 C CA . TRP A 1 91 ? 10.339 -3.832 -2.048 1.00 65.12 91 TRP A CA 1
ATOM 733 C C . TRP A 1 91 ? 9.700 -5.212 -2.193 1.00 65.12 91 TRP A C 1
ATOM 735 O O . TRP A 1 91 ? 9.204 -5.795 -1.224 1.00 65.12 91 TRP A O 1
ATOM 745 N N . ALA A 1 92 ? 9.762 -5.747 -3.412 1.00 65.75 92 ALA A N 1
ATOM 746 C CA . ALA A 1 92 ? 9.235 -7.062 -3.740 1.00 65.75 92 ALA A CA 1
ATOM 747 C C . ALA A 1 92 ? 10.367 -8.044 -4.055 1.00 65.75 92 ALA A C 1
ATOM 749 O O . ALA A 1 92 ? 11.208 -7.762 -4.915 1.00 65.75 92 ALA A O 1
ATOM 750 N N . THR A 1 93 ? 10.385 -9.197 -3.388 1.00 68.38 93 THR A N 1
ATOM 751 C CA . THR A 1 93 ? 11.337 -10.278 -3.690 1.00 68.38 93 THR A CA 1
ATOM 752 C C . THR A 1 93 ? 10.912 -11.033 -4.948 1.00 68.38 93 THR A C 1
ATOM 754 O O . THR A 1 93 ? 9.769 -10.919 -5.393 1.00 68.38 93 THR A O 1
ATOM 757 N N . ALA A 1 94 ? 11.825 -11.792 -5.564 1.00 69.06 94 ALA A N 1
ATOM 758 C CA . ALA A 1 94 ? 11.578 -12.501 -6.827 1.00 69.06 94 ALA A CA 1
ATOM 759 C C . ALA A 1 94 ? 10.295 -13.358 -6.802 1.00 69.06 94 ALA A C 1
ATOM 761 O O . ALA A 1 94 ? 9.550 -13.365 -7.779 1.00 69.06 94 ALA A O 1
ATOM 762 N N . ASP A 1 95 ? 9.976 -13.959 -5.657 1.00 68.50 95 ASP A N 1
ATOM 763 C CA . ASP A 1 95 ? 8.851 -14.886 -5.490 1.00 68.50 95 ASP A CA 1
ATOM 764 C C . ASP A 1 95 ? 7.492 -14.196 -5.230 1.00 68.50 95 ASP A C 1
ATOM 766 O O . ASP A 1 95 ? 6.444 -14.843 -5.221 1.00 68.50 95 ASP A O 1
ATOM 770 N N . GLU A 1 96 ? 7.468 -12.874 -5.028 1.00 68.88 96 GLU A N 1
ATOM 771 C CA . GLU A 1 96 ? 6.239 -12.124 -4.743 1.00 68.88 96 GLU A CA 1
ATOM 772 C C . GLU A 1 96 ? 5.534 -11.668 -6.031 1.00 68.88 96 GLU A C 1
ATOM 774 O O . GLU A 1 96 ? 6.000 -10.766 -6.720 1.00 68.88 96 GLU A O 1
ATOM 779 N N . CYS A 1 97 ? 4.373 -12.250 -6.351 1.00 61.31 97 CYS A N 1
ATOM 780 C CA . CYS A 1 97 ? 3.539 -11.841 -7.493 1.00 61.31 97 CYS A CA 1
ATOM 781 C C . CYS A 1 97 ? 2.375 -10.905 -7.083 1.00 61.31 97 CYS A C 1
ATOM 783 O O . CYS A 1 97 ? 1.878 -11.010 -5.959 1.00 61.31 97 CYS A O 1
ATOM 785 N N . PRO A 1 98 ? 1.859 -10.044 -7.989 1.00 57.22 98 PRO A N 1
ATOM 786 C CA . PRO A 1 98 ? 0.784 -9.083 -7.684 1.00 57.22 98 PRO A CA 1
ATOM 787 C C . PRO A 1 98 ? -0.544 -9.707 -7.226 1.00 57.22 98 PRO A C 1
ATOM 789 O O . PRO A 1 98 ? -1.270 -9.117 -6.437 1.00 57.22 98 PRO A O 1
ATOM 792 N N . SER A 1 99 ? -0.881 -10.902 -7.715 1.00 56.84 99 SER A N 1
ATOM 793 C CA . SER A 1 99 ? -2.052 -11.664 -7.251 1.00 56.84 99 SER A CA 1
ATOM 794 C C . SER A 1 99 ? -1.816 -12.319 -5.890 1.00 56.84 99 SER A C 1
ATOM 796 O O . SER A 1 99 ? -2.751 -12.551 -5.129 1.00 56.84 99 SER A O 1
ATOM 798 N N . THR A 1 100 ? -0.553 -12.592 -5.575 1.00 54.00 100 THR A N 1
ATOM 799 C CA . THR A 1 100 ? -0.106 -13.251 -4.353 1.00 54.00 100 THR A CA 1
ATOM 800 C C . THR A 1 100 ? -0.010 -12.253 -3.195 1.00 54.00 100 THR A C 1
ATOM 802 O O . THR A 1 100 ? -0.015 -12.678 -2.047 1.00 54.00 100 THR A O 1
ATOM 805 N N . SER A 1 101 ? 0.043 -10.937 -3.428 1.00 52.47 101 SER A N 1
ATOM 806 C CA . SER A 1 101 ? 0.029 -9.915 -2.363 1.00 52.47 101 SER A CA 1
ATOM 807 C C . SER A 1 101 ? -1.360 -9.640 -1.771 1.00 52.47 101 SER A C 1
ATOM 809 O O . SER A 1 101 ? -1.465 -8.921 -0.780 1.00 52.47 101 SER A O 1
ATOM 811 N N . LEU A 1 102 ? -2.422 -10.235 -2.322 1.00 45.25 102 LEU A N 1
ATOM 812 C CA . LEU A 1 102 ? -3.785 -10.101 -1.815 1.00 45.25 102 LEU A CA 1
ATOM 813 C C . LEU A 1 102 ? -4.257 -11.430 -1.199 1.00 45.25 102 LEU A C 1
ATOM 815 O O . LEU A 1 102 ? -4.089 -12.478 -1.824 1.00 45.25 102 LEU A O 1
ATOM 819 N N . PRO A 1 103 ? -4.877 -11.437 -0.004 1.00 36.88 103 PRO A N 1
ATOM 820 C CA . PRO A 1 103 ? -5.598 -12.615 0.465 1.00 36.88 103 PRO A CA 1
ATOM 821 C C . PRO A 1 103 ? -6.766 -12.893 -0.497 1.00 36.88 103 PRO A C 1
ATOM 823 O O . PRO A 1 103 ? -7.653 -12.063 -0.684 1.00 36.88 103 PRO A O 1
ATOM 826 N N . SER A 1 104 ? -6.747 -14.062 -1.135 1.00 38.09 104 SER A N 1
ATOM 827 C CA . SER A 1 104 ? -7.578 -14.448 -2.285 1.00 38.09 104 SER A CA 1
ATOM 828 C C . SER A 1 104 ? -9.056 -14.757 -1.980 1.00 38.09 104 SER A C 1
ATOM 830 O O . SER A 1 104 ? -9.726 -15.410 -2.778 1.00 38.09 104 SER A O 1
ATOM 832 N N . THR A 1 105 ? -9.628 -14.265 -0.879 1.00 43.19 105 THR A N 1
ATOM 833 C CA . THR A 1 105 ? -11.002 -14.629 -0.464 1.00 43.19 105 THR A CA 1
ATOM 834 C C . THR A 1 105 ? -12.100 -13.665 -0.938 1.00 43.19 105 THR A C 1
ATOM 836 O O . THR A 1 105 ? -13.198 -13.675 -0.395 1.00 43.19 105 THR A O 1
ATOM 839 N N . VAL A 1 106 ? -11.885 -12.844 -1.970 1.00 40.28 106 VAL A N 1
ATOM 840 C CA . VAL A 1 106 ? -12.980 -12.053 -2.574 1.00 40.28 106 VAL A CA 1
ATOM 841 C C . VAL A 1 106 ? -13.046 -12.334 -4.069 1.00 40.28 106 VAL A C 1
ATOM 843 O O . VAL A 1 106 ? -12.481 -11.621 -4.893 1.00 40.28 106 VAL A O 1
ATOM 846 N N . THR A 1 107 ? -13.735 -13.420 -4.420 1.00 41.72 107 THR A N 1
ATOM 847 C CA . THR A 1 107 ? -14.093 -13.720 -5.808 1.00 41.72 107 THR A CA 1
ATOM 848 C C . THR A 1 107 ? -15.476 -13.146 -6.124 1.00 41.72 107 THR A C 1
ATOM 850 O O . THR A 1 107 ? -16.474 -13.564 -5.548 1.00 41.72 107 THR A O 1
ATOM 853 N N . ARG A 1 108 ? -15.476 -12.260 -7.132 1.00 35.62 108 ARG A N 1
ATOM 854 C CA . ARG A 1 108 ? -16.479 -12.083 -8.201 1.00 35.62 108 ARG A CA 1
ATOM 855 C C . ARG A 1 108 ? -17.765 -11.301 -7.887 1.00 35.62 108 ARG A C 1
ATOM 857 O O . ARG A 1 108 ? -18.806 -11.858 -7.572 1.00 35.62 108 ARG A O 1
ATOM 864 N N . GLY A 1 109 ? -17.708 -10.013 -8.222 1.00 31.31 109 GLY A N 1
ATOM 865 C CA . GLY A 1 109 ? -18.788 -9.291 -8.898 1.00 31.31 109 GLY A CA 1
ATOM 866 C C . GLY A 1 109 ? -18.217 -8.673 -10.179 1.00 31.31 109 GLY A C 1
ATOM 867 O O . GLY A 1 109 ? -17.126 -8.115 -10.149 1.00 31.31 109 GLY A O 1
ATOM 868 N N . TYR A 1 110 ? -18.892 -8.857 -11.311 1.00 36.84 110 TYR A N 1
ATOM 869 C CA . TYR A 1 110 ? -18.523 -8.283 -12.610 1.00 36.84 110 TYR A CA 1
ATOM 870 C C . TYR A 1 110 ? -18.478 -6.746 -12.538 1.00 36.84 110 TYR A C 1
ATOM 872 O O . TYR A 1 110 ? -19.424 -6.135 -12.046 1.00 36.84 110 TYR A O 1
ATOM 880 N N . ILE A 1 111 ? -17.398 -6.138 -13.039 1.00 43.47 111 ILE A N 1
ATOM 881 C CA . ILE A 1 111 ? -17.253 -4.683 -13.187 1.00 43.47 111 ILE A CA 1
ATOM 882 C C . ILE A 1 111 ? -16.967 -4.408 -14.669 1.00 43.47 111 ILE A C 1
ATOM 884 O O . ILE A 1 111 ? -16.021 -4.989 -15.208 1.00 43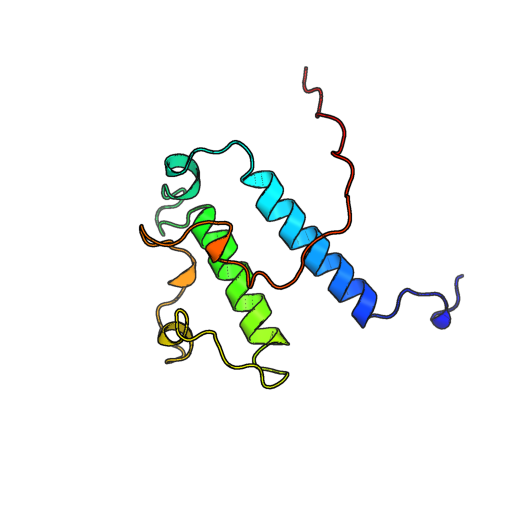.47 111 ILE A O 1
ATOM 888 N N . PRO A 1 112 ? -17.767 -3.574 -15.354 1.00 36.25 112 PRO A N 1
ATOM 889 C CA . PRO A 1 112 ? -17.495 -3.205 -16.735 1.00 36.25 112 PRO A CA 1
ATOM 890 C C . PRO A 1 112 ? -16.216 -2.363 -16.819 1.00 36.25 112 PRO A C 1
ATOM 892 O O . PRO A 1 112 ? -15.964 -1.496 -15.983 1.00 36.25 112 PRO A O 1
ATOM 895 N N . THR A 1 113 ? -15.407 -2.616 -17.845 1.00 51.72 113 THR A N 1
ATOM 896 C CA . THR A 1 113 ? -14.213 -1.823 -18.158 1.00 51.72 113 THR A CA 1
ATOM 897 C C . THR A 1 113 ? -14.601 -0.364 -18.430 1.00 51.72 113 THR A C 1
ATOM 899 O O . THR A 1 113 ? -15.481 -0.140 -19.268 1.00 51.72 113 THR A O 1
ATOM 902 N N . PRO A 1 114 ? -13.971 0.637 -17.786 1.00 48.81 114 PRO A N 1
ATOM 903 C CA . PRO A 1 114 ? -14.170 2.031 -18.164 1.00 48.81 114 PRO A CA 1
ATOM 904 C C . PRO A 1 114 ? -13.652 2.271 -19.596 1.00 48.81 114 PRO A C 1
ATOM 906 O O . PRO A 1 114 ? -12.705 1.600 -20.021 1.00 48.81 114 PRO A O 1
ATOM 909 N N . PRO A 1 115 ? -14.262 3.195 -20.363 1.00 49.94 115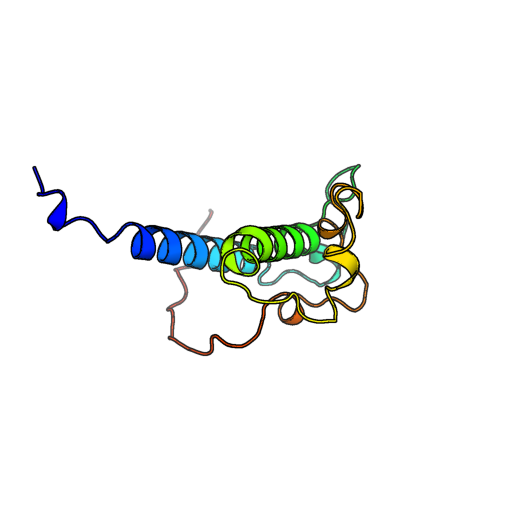 PRO A N 1
ATOM 910 C CA . PRO A 1 115 ? -13.849 3.460 -21.736 1.00 49.94 115 PRO A CA 1
ATOM 911 C C . PRO A 1 115 ? -12.399 3.955 -21.791 1.00 49.94 115 PRO A C 1
ATOM 913 O O . PRO A 1 115 ? -11.946 4.704 -20.924 1.00 49.94 115 PRO A O 1
ATOM 916 N N . SER A 1 116 ? -11.674 3.526 -22.827 1.00 54.59 116 SER A N 1
ATOM 917 C CA . SER A 1 116 ? -10.277 3.893 -23.056 1.00 54.59 116 SER A CA 1
ATOM 918 C C . SER A 1 116 ? -10.120 5.417 -23.139 1.00 54.59 116 SER A C 1
ATOM 920 O O . SER A 1 116 ? -10.867 6.047 -23.893 1.00 54.59 116 SER A O 1
ATOM 922 N N . PRO A 1 117 ? -9.154 6.027 -22.427 1.00 49.09 117 PRO A N 1
ATOM 923 C CA . PRO A 1 117 ? -8.893 7.449 -22.569 1.00 49.09 117 PRO A CA 1
ATOM 924 C C . PRO A 1 117 ? -8.300 7.701 -23.956 1.00 49.09 117 PRO A C 1
ATOM 926 O O . PRO A 1 117 ? -7.204 7.248 -24.274 1.00 49.09 117 PRO A O 1
ATOM 929 N N . HIS A 1 118 ? -9.054 8.407 -24.790 1.00 43.56 118 HIS A N 1
ATOM 930 C CA . HIS A 1 118 ? -8.587 8.960 -26.053 1.00 43.56 118 HIS A CA 1
ATOM 931 C C . HIS A 1 118 ? -7.785 10.216 -25.718 1.00 43.56 118 HIS A C 1
ATOM 933 O O . HIS A 1 118 ? -8.347 11.288 -25.504 1.00 43.56 118 HIS A O 1
ATOM 939 N N . TRP A 1 119 ? -6.470 10.073 -25.611 1.00 44.16 119 TRP A N 1
ATOM 940 C CA . TRP A 1 119 ? -5.560 11.207 -25.706 1.00 44.16 119 TRP A CA 1
ATOM 941 C C . TRP A 1 119 ? -5.152 11.350 -27.177 1.00 44.16 119 TRP A C 1
ATOM 943 O O . TRP A 1 119 ? -4.715 10.383 -27.799 1.00 44.16 119 TRP A O 1
ATOM 953 N N . SER A 1 120 ? -5.414 12.538 -27.732 1.00 45.31 120 SER A N 1
ATOM 954 C CA . SER A 1 120 ? -4.962 12.981 -29.060 1.00 45.31 120 SER A CA 1
ATOM 955 C C . SER A 1 120 ? -3.501 13.408 -29.034 1.00 45.31 120 SER A C 1
ATOM 957 O O . SER A 1 120 ? -3.055 13.869 -27.959 1.00 45.31 120 SER A O 1
#

Secondary structure (DSSP, 8-state):
---GGGSPPHHHHHHHHHHHHHHHHHHHHTT--HHHHHS--STT---HHHHHHHHHHHHIIIIIITTTPPPPGGGGGGTS-TTS-TTGGGS--TT--TTTTS-S-------PPPPP----

Radius of gyration: 17.29 Å; chains: 1; bounding box: 48×37×45 Å

pLDDT: mean 72.71, std 19.84, range [31.31, 96.56]

Sequence (120 aa):
MARVDELIPVKDMLWQYLQLARQNMLWKLDGLSEYQKRRPLTPTGTNLLGLIKHLALVEYGYFGLTFGRQFPARFAELDTSAAARLNSDMWATADECPSTSLPSTVTRGYIPTPPSPHWS